Protein AF-A0A443SE68-F1 (afdb_monomer_lite)

Radius of gyration: 13.33 Å; chains: 1; bounding box: 35×15×39 Å

pLDDT: mean 91.72, std 13.39, range [47.19, 98.56]

Structure (mmCIF, N/CA/C/O backbone):
data_AF-A0A443SE68-F1
#
_entry.id   AF-A0A443SE68-F1
#
loop_
_atom_site.group_PDB
_atom_site.id
_atom_site.type_symbol
_atom_site.label_atom_id
_atom_site.label_alt_id
_atom_site.label_comp_id
_atom_site.label_asym_id
_atom_site.label_entity_id
_atom_site.label_seq_id
_atom_site.pdbx_PDB_ins_code
_atom_site.Cartn_x
_atom_site.Cartn_y
_atom_site.Cartn_z
_atom_site.occupancy
_atom_site.B_iso_or_equiv
_atom_site.auth_seq_id
_atom_site.auth_comp_id
_atom_site.auth_asym_id
_atom_site.auth_atom_id
_atom_site.pdbx_PDB_model_num
ATOM 1 N N . MET A 1 1 ? -5.771 -3.778 -7.513 1.00 91.12 1 MET A N 1
ATOM 2 C CA . MET A 1 1 ? -4.731 -2.805 -7.151 1.00 91.12 1 MET A CA 1
ATOM 3 C C . MET A 1 1 ? -5.269 -1.788 -6.162 1.00 91.12 1 MET A C 1
ATOM 5 O O . MET A 1 1 ? -6.250 -1.106 -6.463 1.00 91.12 1 MET A O 1
ATOM 9 N N . VAL A 1 2 ? -4.647 -1.709 -4.995 1.00 97.69 2 VAL A N 1
ATOM 10 C CA . VAL A 1 2 ? -4.857 -0.745 -3.914 1.00 97.69 2 VAL A CA 1
ATOM 11 C C . VAL A 1 2 ? -3.449 -0.362 -3.466 1.00 97.69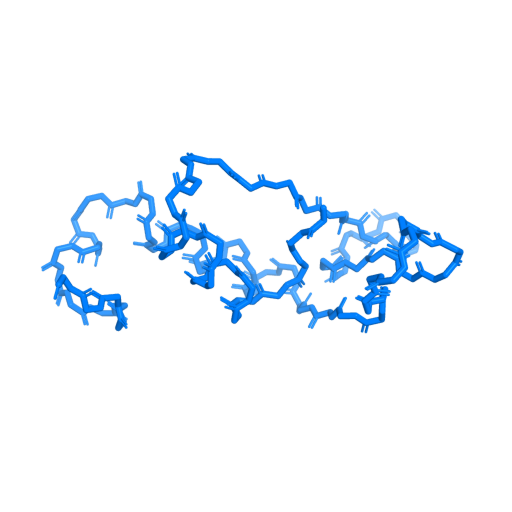 2 VAL A C 1
ATOM 13 O O . VAL A 1 2 ? -2.824 -1.075 -2.692 1.00 97.69 2 VAL A O 1
ATOM 16 N N . ASN A 1 3 ? -2.905 0.710 -4.035 1.00 98.50 3 ASN A N 1
ATOM 17 C CA . ASN A 1 3 ? -1.472 1.017 -3.982 1.00 98.50 3 ASN A CA 1
ATOM 18 C C . ASN A 1 3 ? -1.149 2.248 -3.125 1.00 98.50 3 ASN A C 1
ATOM 20 O O . ASN A 1 3 ? 0.007 2.660 -3.044 1.00 98.50 3 ASN A O 1
ATOM 24 N N . ASN A 1 4 ? -2.146 2.823 -2.445 1.00 97.94 4 ASN A N 1
ATOM 25 C CA . ASN A 1 4 ? -1.933 3.852 -1.432 1.00 97.94 4 ASN A CA 1
ATOM 26 C C . ASN A 1 4 ? -2.885 3.712 -0.225 1.00 97.94 4 ASN A C 1
ATOM 28 O O . ASN A 1 4 ? -3.874 2.981 -0.259 1.00 97.94 4 ASN A O 1
ATOM 32 N N . ILE A 1 5 ? -2.590 4.436 0.861 1.00 98.06 5 ILE A N 1
ATOM 33 C CA . ILE A 1 5 ? -3.366 4.378 2.115 1.00 98.06 5 ILE A CA 1
ATOM 34 C C . ILE A 1 5 ? -4.796 4.917 1.953 1.00 98.06 5 ILE A C 1
ATOM 36 O O . ILE A 1 5 ? -5.726 4.428 2.598 1.00 98.06 5 ILE A O 1
ATOM 40 N N . THR A 1 6 ? -4.994 5.932 1.114 1.00 96.94 6 THR A N 1
ATOM 41 C CA . THR A 1 6 ? -6.324 6.495 0.846 1.00 96.94 6 THR A CA 1
ATOM 42 C C . THR A 1 6 ? -7.235 5.457 0.192 1.00 96.94 6 THR A C 1
ATOM 44 O O . THR A 1 6 ? -8.377 5.301 0.614 1.00 96.94 6 THR A O 1
ATOM 47 N N . GLU A 1 7 ? -6.714 4.697 -0.768 1.00 97.62 7 GLU A N 1
ATOM 48 C CA . GLU A 1 7 ? -7.425 3.612 -1.440 1.00 97.62 7 GLU A CA 1
ATOM 49 C C . GLU A 1 7 ? -7.722 2.461 -0.475 1.00 97.62 7 GLU A C 1
ATOM 51 O O . GLU A 1 7 ? -8.821 1.919 -0.529 1.00 97.62 7 GLU A O 1
ATOM 56 N N . ILE A 1 8 ? -6.805 2.121 0.447 1.00 97.62 8 ILE A N 1
ATOM 57 C CA . ILE A 1 8 ? -7.087 1.116 1.490 1.00 97.62 8 ILE A CA 1
ATOM 58 C C . ILE A 1 8 ? -8.357 1.496 2.254 1.00 97.62 8 ILE A C 1
ATOM 60 O O . ILE A 1 8 ? -9.276 0.688 2.345 1.00 97.62 8 ILE A O 1
ATOM 64 N N . ASN A 1 9 ? -8.431 2.728 2.764 1.00 96.56 9 ASN A N 1
ATOM 65 C CA . ASN A 1 9 ? -9.615 3.188 3.492 1.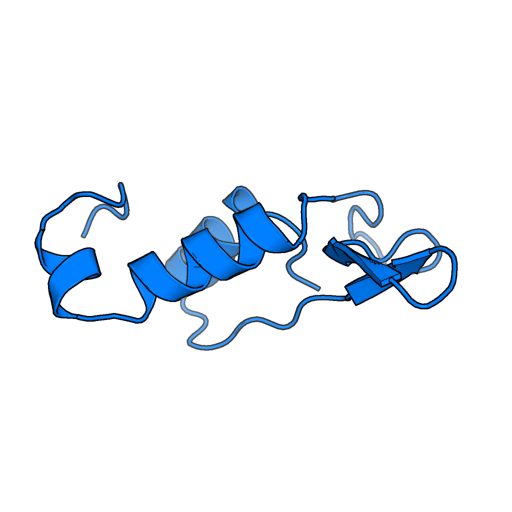00 96.56 9 ASN A CA 1
ATOM 66 C C . ASN A 1 9 ? -10.859 3.170 2.608 1.00 96.56 9 ASN A C 1
ATOM 68 O O . ASN A 1 9 ? -11.870 2.606 3.002 1.00 96.56 9 ASN A O 1
ATOM 72 N N . GLN A 1 10 ? -10.760 3.720 1.396 1.00 96.62 10 GLN A N 1
ATOM 73 C CA . GLN A 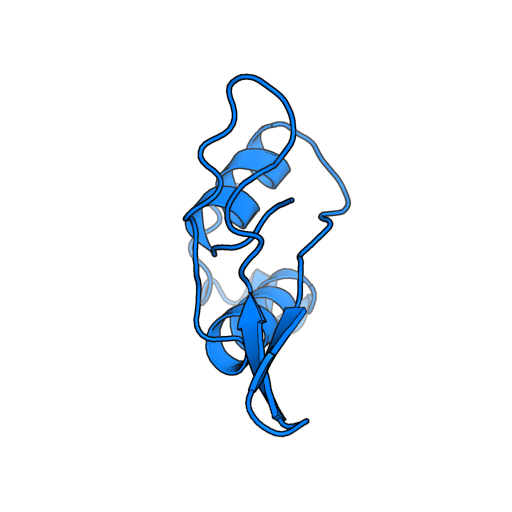1 10 ? -11.876 3.768 0.458 1.00 96.62 10 GLN A CA 1
ATOM 74 C C . GLN A 1 10 ? -12.459 2.376 0.182 1.00 96.62 10 GLN A C 1
ATOM 76 O O . GLN A 1 10 ? -13.672 2.207 0.223 1.00 96.62 10 GLN A O 1
ATOM 81 N N . PHE A 1 11 ? -11.626 1.378 -0.119 1.00 97.38 11 PHE A N 1
ATOM 82 C CA . PHE A 1 11 ? -12.121 0.045 -0.464 1.00 97.38 11 PHE A CA 1
ATOM 83 C C . PHE A 1 11 ? -12.639 -0.728 0.754 1.00 97.38 11 PHE A C 1
ATOM 85 O O . PHE A 1 11 ? -13.627 -1.454 0.619 1.00 97.38 11 PHE A O 1
ATOM 92 N N . LEU A 1 12 ? -12.044 -0.530 1.936 1.00 96.50 12 LEU A N 1
ATOM 93 C CA . LEU A 1 12 ? -12.580 -1.077 3.186 1.00 96.50 12 LEU A CA 1
ATOM 94 C C . LEU A 1 12 ? -13.943 -0.453 3.528 1.00 96.50 12 LEU A C 1
ATOM 96 O O . LEU A 1 12 ? -14.876 -1.188 3.840 1.00 96.50 12 LEU A O 1
ATOM 100 N N . ASP A 1 13 ? -14.096 0.867 3.375 1.00 96.81 13 ASP A N 1
ATOM 101 C CA . ASP A 1 13 ? -15.370 1.582 3.568 1.00 96.81 13 ASP A CA 1
ATOM 102 C C . ASP A 1 13 ? -16.445 1.123 2.565 1.00 96.81 13 ASP A C 1
ATOM 104 O O . ASP A 1 13 ? -17.632 1.073 2.887 1.00 96.81 13 ASP A O 1
ATOM 108 N N . LEU A 1 14 ? -16.037 0.742 1.349 1.00 97.75 14 LEU A N 1
ATOM 109 C CA . LEU A 1 14 ? -16.912 0.139 0.335 1.00 97.75 14 LEU A CA 1
ATOM 110 C C . LEU A 1 14 ? -17.255 -1.335 0.621 1.00 97.75 14 LEU A C 1
ATOM 112 O O . LEU A 1 14 ? -18.063 -1.921 -0.100 1.00 97.75 14 LEU A O 1
ATOM 116 N N . GLY A 1 15 ? -16.676 -1.931 1.666 1.00 97.56 15 GLY A N 1
ATOM 117 C CA . GLY A 1 15 ? -17.031 -3.257 2.168 1.00 97.56 15 GLY A CA 1
ATOM 118 C C . GLY A 1 15 ? -16.104 -4.392 1.737 1.00 97.56 15 GLY A C 1
ATOM 119 O O . GLY A 1 15 ? -16.475 -5.557 1.902 1.00 97.56 15 GLY A O 1
ATOM 120 N N . CYS A 1 16 ? -14.914 -4.111 1.190 1.00 96.75 16 CYS A N 1
ATOM 121 C CA . CYS A 1 16 ? -13.944 -5.181 0.969 1.00 96.75 16 CYS A CA 1
ATOM 122 C C . CYS A 1 16 ? -13.385 -5.695 2.309 1.00 96.75 16 CYS A C 1
ATOM 124 O O . CYS A 1 16 ? -13.272 -4.964 3.289 1.00 96.75 16 CYS A O 1
ATOM 126 N N . ASN A 1 17 ? -13.024 -6.977 2.356 1.00 96.62 17 ASN A N 1
ATOM 127 C CA . ASN A 1 17 ? -12.371 -7.604 3.513 1.00 96.62 17 ASN A CA 1
ATOM 128 C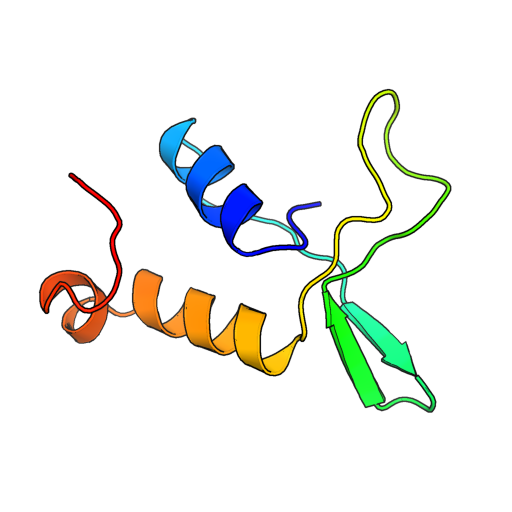 C . ASN A 1 17 ? -10.904 -7.973 3.237 1.00 96.62 17 ASN A C 1
ATOM 130 O O . ASN A 1 17 ? -10.222 -8.523 4.100 1.00 96.62 17 ASN A O 1
ATOM 134 N N . ALA A 1 18 ? -10.437 -7.686 2.026 1.00 97.44 18 ALA A N 1
ATOM 135 C CA . ALA A 1 18 ? -9.081 -7.893 1.564 1.00 97.44 18 ALA A CA 1
ATOM 136 C C . ALA A 1 18 ? -8.757 -6.845 0.497 1.00 97.44 18 ALA A C 1
ATOM 138 O O . ALA A 1 18 ? -9.641 -6.353 -0.211 1.00 97.44 18 ALA A O 1
ATOM 139 N N . VAL A 1 19 ? -7.474 -6.527 0.375 1.00 97.62 19 VAL A N 1
ATOM 140 C CA . VAL A 1 19 ? -6.938 -5.653 -0.667 1.00 97.62 19 VAL A CA 1
ATOM 141 C C . VAL A 1 19 ? -5.760 -6.345 -1.338 1.00 97.62 19 VAL A C 1
ATOM 143 O O . VAL A 1 19 ? -5.073 -7.161 -0.726 1.00 97.62 19 VAL A O 1
ATOM 146 N N . GLU A 1 20 ? -5.533 -6.014 -2.599 1.00 98.25 20 GLU A N 1
ATOM 147 C CA . GLU A 1 20 ? -4.402 -6.483 -3.394 1.00 98.25 20 GLU A CA 1
ATOM 148 C C . GLU A 1 20 ? -3.544 -5.264 -3.746 1.00 98.25 20 GLU A C 1
ATOM 150 O O . GLU A 1 20 ? -4.098 -4.228 -4.118 1.00 98.25 20 GLU A O 1
ATOM 155 N N . ALA A 1 21 ? -2.227 -5.369 -3.563 1.00 98.19 21 ALA A N 1
ATOM 156 C CA . ALA A 1 21 ? -1.275 -4.281 -3.758 1.00 98.19 21 ALA A CA 1
ATOM 157 C C . ALA A 1 21 ? -0.049 -4.768 -4.533 1.00 98.19 21 ALA A C 1
ATOM 159 O O . ALA A 1 21 ? 0.545 -5.797 -4.196 1.00 98.19 21 ALA A O 1
ATOM 160 N N . ASP A 1 22 ? 0.367 -3.973 -5.509 1.00 98.56 22 ASP A N 1
ATOM 161 C CA . ASP A 1 22 ? 1.493 -4.258 -6.385 1.00 98.56 22 ASP A CA 1
ATOM 162 C C . ASP A 1 22 ? 2.794 -3.787 -5.749 1.00 98.56 22 ASP A C 1
ATOM 164 O O . ASP A 1 22 ? 2.914 -2.621 -5.378 1.00 98.56 22 ASP A O 1
ATOM 168 N N . VAL A 1 23 ? 3.809 -4.646 -5.664 1.00 98.44 23 VAL A N 1
ATOM 169 C CA . VAL A 1 23 ? 5.114 -4.269 -5.104 1.00 98.44 23 VAL A CA 1
ATOM 170 C C . VAL A 1 23 ? 6.120 -4.021 -6.221 1.00 98.44 23 VAL A C 1
ATOM 172 O O . VAL A 1 23 ? 6.579 -4.953 -6.882 1.00 98.44 23 VAL A O 1
ATOM 175 N N . LYS A 1 24 ? 6.532 -2.760 -6.391 1.00 98.12 24 LYS A N 1
ATOM 176 C CA . LYS A 1 24 ? 7.600 -2.389 -7.323 1.00 98.12 24 LYS A CA 1
ATOM 177 C C . LYS A 1 24 ? 8.973 -2.598 -6.693 1.00 98.12 24 LYS A C 1
ATOM 179 O O . LYS A 1 24 ? 9.275 -2.046 -5.632 1.00 98.12 24 LYS A O 1
ATOM 184 N N . PHE A 1 25 ? 9.840 -3.300 -7.415 1.00 98.31 25 PHE A N 1
ATOM 185 C CA . PHE A 1 25 ? 11.242 -3.493 -7.055 1.00 98.31 25 PHE A CA 1
ATOM 186 C C . PHE A 1 25 ? 12.158 -2.565 -7.865 1.00 98.31 25 PHE A C 1
ATOM 188 O O . PHE A 1 25 ? 11.943 -2.350 -9.057 1.00 98.31 25 PHE A O 1
ATOM 195 N N . ILE A 1 26 ? 13.192 -2.029 -7.217 1.00 97.06 26 ILE A N 1
ATOM 196 C CA . ILE A 1 26 ? 14.315 -1.315 -7.841 1.00 97.06 26 ILE A CA 1
ATOM 197 C C . ILE A 1 26 ? 15.584 -2.010 -7.362 1.00 97.06 26 ILE A C 1
ATOM 199 O O . ILE A 1 26 ? 15.772 -2.136 -6.157 1.00 97.06 26 ILE A O 1
ATOM 203 N N . ASP A 1 27 ? 16.416 -2.502 -8.280 1.00 97.00 27 ASP A N 1
ATOM 204 C CA . ASP A 1 27 ? 17.645 -3.240 -7.947 1.00 97.00 27 ASP A CA 1
ATOM 205 C C . ASP A 1 27 ? 17.405 -4.384 -6.940 1.00 97.00 27 ASP A C 1
ATOM 207 O O . ASP A 1 27 ? 18.134 -4.556 -5.966 1.00 97.00 27 ASP A O 1
ATOM 211 N N . ALA A 1 28 ? 16.323 -5.144 -7.153 1.00 96.00 28 ALA A N 1
ATOM 212 C CA . ALA A 1 28 ? 15.827 -6.204 -6.264 1.00 96.00 28 ALA A CA 1
ATOM 213 C C . ALA A 1 28 ? 15.404 -5.753 -4.847 1.00 96.00 28 ALA A C 1
ATOM 215 O O . ALA A 1 28 ? 15.033 -6.587 -4.022 1.00 96.00 28 ALA A O 1
ATOM 216 N N . TYR A 1 29 ? 15.373 -4.448 -4.571 1.00 97.38 29 TYR A N 1
ATOM 217 C CA . TYR A 1 29 ? 14.834 -3.886 -3.339 1.00 97.38 29 TYR A CA 1
ATOM 218 C C . TYR A 1 29 ? 13.366 -3.462 -3.521 1.00 97.38 29 TYR A C 1
ATOM 220 O O . TYR A 1 29 ? 13.067 -2.676 -4.426 1.00 97.38 29 TYR A O 1
ATOM 228 N N . PRO A 1 30 ? 12.432 -3.938 -2.679 1.00 97.88 30 PRO A N 1
ATOM 229 C CA . PRO A 1 30 ? 11.029 -3.552 -2.769 1.00 97.88 30 PRO A CA 1
ATOM 230 C C . PRO A 1 30 ? 10.860 -2.105 -2.287 1.00 97.88 30 PRO A C 1
ATOM 232 O O . PRO A 1 30 ? 11.150 -1.786 -1.135 1.00 97.88 30 PRO A O 1
ATOM 235 N N . LYS A 1 31 ? 10.434 -1.207 -3.182 1.00 97.94 31 LYS A N 1
ATOM 236 C CA . LYS A 1 31 ? 10.478 0.242 -2.943 1.00 97.94 31 LYS A CA 1
ATOM 237 C C . LYS A 1 31 ? 9.113 0.826 -2.600 1.00 97.94 31 LYS A C 1
ATOM 239 O O . LYS A 1 31 ? 8.946 1.388 -1.523 1.00 97.94 31 LYS A O 1
ATOM 244 N N . ASN A 1 32 ? 8.148 0.666 -3.500 1.00 97.88 32 ASN A N 1
ATOM 245 C CA . ASN A 1 32 ? 6.828 1.280 -3.386 1.00 97.88 32 ASN A CA 1
ATOM 246 C C . ASN A 1 32 ? 5.732 0.254 -3.667 1.00 97.88 32 ASN A C 1
ATOM 248 O O . ASN A 1 32 ? 5.936 -0.659 -4.470 1.00 97.88 32 ASN A O 1
ATOM 252 N N . ALA A 1 33 ? 4.558 0.478 -3.078 1.00 98.50 33 ALA A N 1
ATOM 253 C CA . ALA A 1 33 ? 3.321 -0.028 -3.649 1.00 98.50 33 ALA A CA 1
ATOM 254 C C . ALA A 1 33 ? 3.019 0.798 -4.914 1.00 98.50 33 ALA A C 1
ATOM 256 O O . ALA A 1 33 ? 2.910 2.024 -4.825 1.00 98.50 33 ALA A O 1
ATOM 257 N N . PHE A 1 34 ? 3.028 0.181 -6.098 1.00 98.44 34 PHE A N 1
ATOM 258 C CA . PHE A 1 34 ? 2.869 0.869 -7.388 1.00 98.44 34 PHE A CA 1
ATOM 259 C C . PHE A 1 34 ? 2.701 -0.121 -8.544 1.00 98.44 34 PHE A C 1
ATOM 261 O O . PHE A 1 34 ? 3.546 -1.001 -8.715 1.00 98.44 34 PHE A O 1
ATOM 268 N N . HIS A 1 35 ? 1.700 0.116 -9.396 1.00 98.38 35 HIS A N 1
ATOM 269 C CA . HIS A 1 35 ? 1.482 -0.649 -10.628 1.00 98.38 35 HIS A CA 1
ATOM 270 C C . HIS A 1 35 ? 2.097 0.045 -11.856 1.00 98.38 35 HIS A C 1
ATOM 272 O O . HIS A 1 35 ? 3.005 -0.490 -12.490 1.00 98.38 35 HIS A O 1
ATOM 278 N N . GLY A 1 36 ? 1.641 1.265 -12.172 1.00 97.69 36 GLY A N 1
ATOM 279 C CA . GLY A 1 36 ? 1.971 1.970 -13.415 1.00 97.69 36 GLY A CA 1
ATOM 280 C C . GLY A 1 36 ? 1.148 1.501 -14.621 1.00 97.69 36 GLY A C 1
ATOM 281 O O . GLY A 1 36 ? 0.288 0.631 -14.510 1.00 97.69 36 GLY A O 1
ATOM 282 N N . GLN A 1 37 ? 1.382 2.104 -15.786 1.00 97.00 37 GLN A N 1
ATOM 283 C CA . GLN A 1 37 ? 0.680 1.764 -17.031 1.00 97.00 37 GLN A CA 1
ATOM 284 C C 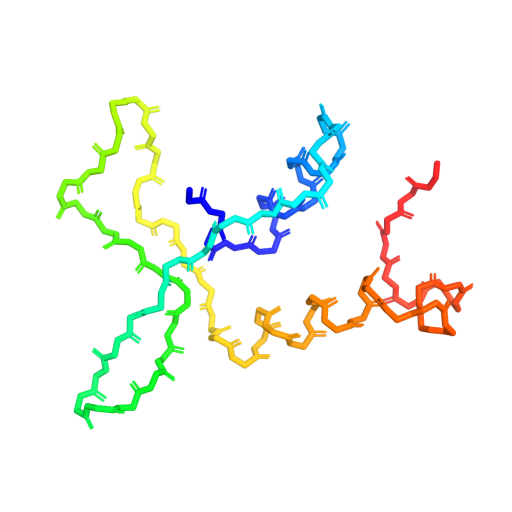. GLN A 1 37 ? 1.326 0.567 -17.759 1.00 97.00 37 GLN A C 1
ATOM 286 O O . GLN A 1 37 ? 2.558 0.483 -17.784 1.00 97.00 37 GLN A O 1
ATOM 291 N N . PRO A 1 38 ? 0.546 -0.296 -18.444 1.00 96.88 38 PRO A N 1
ATOM 292 C CA . PRO A 1 38 ? -0.923 -0.336 -18.502 1.00 96.88 38 PRO A CA 1
ATOM 293 C C . PRO A 1 38 ? -1.530 -1.000 -17.256 1.00 96.88 38 PRO A C 1
ATOM 295 O O . PRO A 1 38 ? -0.883 -1.854 -16.665 1.00 96.88 38 PRO A O 1
ATOM 298 N N . CYS A 1 39 ? -2.773 -0.671 -16.898 1.00 97.31 39 CYS A N 1
ATOM 299 C CA . CYS A 1 39 ? -3.539 -1.386 -15.868 1.00 97.31 39 CYS A CA 1
ATOM 300 C C . CYS A 1 39 ? -5.006 -1.603 -16.292 1.00 97.31 39 CYS A C 1
ATOM 302 O O . CYS A 1 39 ? -5.362 -1.307 -17.436 1.00 97.31 39 CYS A O 1
ATOM 304 N N . ASP A 1 40 ? -5.846 -2.141 -15.398 1.00 97.00 40 ASP A N 1
ATOM 305 C CA . ASP A 1 40 ? -7.289 -2.301 -15.634 1.00 97.00 40 ASP A CA 1
ATOM 306 C C . ASP A 1 40 ? -7.932 -1.006 -16.167 1.00 97.00 40 ASP A C 1
ATOM 308 O O . ASP A 1 40 ? -7.600 0.102 -15.740 1.00 97.00 40 ASP A O 1
ATOM 312 N N . CYS A 1 41 ? -8.875 -1.153 -17.101 1.00 96.56 41 CYS A N 1
ATOM 313 C CA . CYS A 1 41 ? -9.523 -0.026 -17.776 1.00 96.56 41 CYS A CA 1
ATOM 314 C C . CYS A 1 41 ? -10.166 0.957 -16.780 1.00 96.56 41 CYS A C 1
ATOM 316 O O . CYS A 1 41 ? -10.727 0.549 -15.764 1.00 96.56 41 CYS A O 1
ATOM 318 N N . ASP A 1 42 ? -10.089 2.255 -17.096 1.00 94.88 42 ASP A N 1
ATOM 319 C CA . ASP A 1 42 ? -10.663 3.365 -16.317 1.00 94.88 42 ASP A CA 1
ATOM 320 C C . ASP A 1 42 ? -10.171 3.473 -14.859 1.00 94.88 42 ASP A C 1
ATOM 322 O O . ASP A 1 42 ? -10.805 4.102 -14.008 1.00 94.88 42 ASP A O 1
ATOM 326 N N . ARG A 1 43 ? -9.002 2.896 -14.554 1.00 94.88 43 ARG A N 1
ATOM 327 C CA . ARG A 1 43 ? -8.323 3.035 -13.261 1.00 94.88 43 ARG A CA 1
ATOM 328 C C . ARG A 1 43 ? -7.159 4.021 -13.352 1.00 94.88 43 ARG A C 1
ATOM 330 O O . ARG A 1 43 ? -6.421 4.061 -14.332 1.00 94.88 43 ARG A O 1
ATOM 337 N N . TYR A 1 44 ? -6.949 4.798 -12.289 1.00 95.62 44 TYR A N 1
ATOM 338 C CA . TYR A 1 44 ? -5.733 5.596 -12.138 1.00 95.62 44 TYR A CA 1
ATOM 339 C C . TYR A 1 44 ? -4.564 4.686 -11.725 1.00 95.62 44 TYR A C 1
ATOM 341 O O . TYR A 1 44 ? -4.495 4.244 -10.579 1.00 95.62 44 TYR A O 1
ATOM 349 N N . CYS A 1 45 ? -3.665 4.378 -12.664 1.00 97.50 45 CYS A N 1
ATOM 350 C CA . CYS A 1 45 ? -2.608 3.377 -12.463 1.00 97.50 45 CYS A CA 1
ATOM 351 C C . CYS A 1 45 ? -1.350 3.916 -11.754 1.00 97.50 45 CYS A C 1
ATOM 353 O O . CYS A 1 45 ? -0.531 3.130 -11.279 1.00 97.50 45 CYS A O 1
ATOM 355 N N . ASP A 1 46 ? -1.187 5.242 -11.677 1.00 97.19 46 ASP A N 1
ATOM 356 C CA . ASP A 1 46 ? 0.037 5.890 -11.175 1.00 97.19 46 ASP A CA 1
ATOM 357 C C . ASP A 1 46 ? -0.016 6.218 -9.672 1.00 97.19 46 ASP A C 1
ATOM 359 O O . ASP A 1 46 ? 0.791 6.983 -9.141 1.00 97.19 46 ASP A O 1
ATOM 363 N N . SER A 1 47 ? -0.991 5.635 -8.979 1.00 96.44 47 SER A N 1
ATOM 364 C CA . SER A 1 47 ? -1.113 5.673 -7.526 1.00 96.44 47 SER A CA 1
ATOM 365 C C . SER A 1 47 ? 0.085 4.986 -6.865 1.00 96.44 47 SER A C 1
ATOM 367 O O . SER A 1 47 ? 0.464 3.884 -7.269 1.00 96.44 47 SER A O 1
ATOM 369 N N . SER A 1 48 ? 0.699 5.627 -5.863 1.00 97.94 48 SER A N 1
ATOM 370 C CA . SER A 1 48 ? 1.879 5.080 -5.189 1.00 97.94 48 SER A 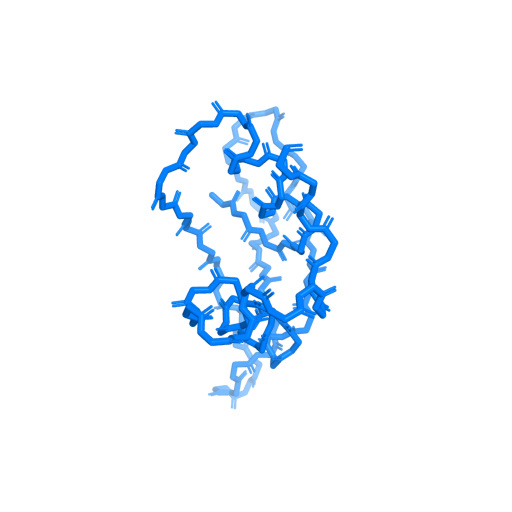CA 1
ATOM 371 C C . SER A 1 48 ? 1.972 5.446 -3.714 1.00 97.94 48 SER A C 1
ATOM 373 O O . SER A 1 48 ? 1.586 6.542 -3.307 1.00 97.94 48 SER A O 1
ATOM 375 N N . GLU A 1 49 ? 2.580 4.557 -2.936 1.00 98.38 49 GLU A N 1
ATOM 376 C CA . GLU A 1 49 ? 2.982 4.791 -1.552 1.00 98.38 49 GLU A CA 1
ATOM 377 C C . GLU A 1 49 ? 4.335 4.114 -1.285 1.00 98.38 49 GLU A C 1
ATOM 379 O O . GLU A 1 49 ? 4.624 3.050 -1.839 1.00 98.38 49 GLU A O 1
ATOM 384 N N . ASP A 1 50 ? 5.170 4.710 -0.427 1.00 98.38 50 ASP A N 1
ATOM 385 C CA . ASP A 1 50 ? 6.376 4.033 0.069 1.00 98.38 50 ASP A CA 1
ATOM 386 C C . ASP A 1 50 ? 5.978 2.711 0.741 1.00 98.38 50 ASP A C 1
ATOM 388 O O . ASP A 1 50 ? 5.057 2.672 1.564 1.00 98.38 50 ASP A O 1
ATOM 392 N N . LEU A 1 51 ? 6.652 1.612 0.390 1.00 98.44 51 LEU A N 1
ATOM 393 C CA . LEU A 1 51 ? 6.193 0.288 0.804 1.00 98.44 51 LEU A CA 1
ATOM 394 C C . LEU A 1 51 ? 6.256 0.101 2.324 1.00 98.44 51 LEU A C 1
ATOM 396 O O . LEU A 1 51 ? 5.365 -0.521 2.905 1.00 98.44 51 LEU A O 1
ATOM 400 N N . ALA A 1 52 ? 7.275 0.651 2.989 1.00 98.25 52 ALA A N 1
ATOM 401 C CA . ALA A 1 52 ? 7.390 0.541 4.438 1.00 98.25 52 ALA A CA 1
ATOM 402 C C . ALA A 1 52 ? 6.249 1.298 5.129 1.00 98.25 52 ALA A C 1
ATOM 404 O O . ALA A 1 52 ? 5.657 0.797 6.090 1.00 98.25 52 ALA A O 1
ATOM 405 N N . LYS A 1 53 ? 5.888 2.476 4.607 1.00 98.31 53 LYS A N 1
ATOM 406 C CA . LYS A 1 53 ? 4.730 3.240 5.082 1.00 98.31 53 LYS A CA 1
ATOM 407 C C . LYS A 1 53 ? 3.412 2.494 4.841 1.00 98.31 53 LYS A C 1
ATOM 409 O O . LYS A 1 53 ? 2.603 2.412 5.768 1.00 98.31 53 LYS A O 1
ATOM 414 N N . TYR A 1 54 ? 3.225 1.913 3.656 1.00 98.25 54 TYR A N 1
ATOM 415 C CA . TYR A 1 54 ? 2.051 1.107 3.305 1.00 98.25 54 TYR A CA 1
ATOM 416 C C . TYR A 1 54 ? 1.881 -0.083 4.265 1.00 98.25 54 TYR A C 1
ATOM 418 O O . TYR A 1 54 ? 0.843 -0.224 4.910 1.00 98.25 54 TYR A O 1
ATOM 426 N N . LEU A 1 55 ? 2.928 -0.896 4.450 1.00 98.31 55 LEU A N 1
ATOM 427 C CA . LEU A 1 55 ? 2.890 -2.072 5.328 1.00 98.31 55 LEU A CA 1
ATOM 428 C C . LEU A 1 55 ? 2.722 -1.705 6.805 1.00 98.31 55 LEU A C 1
ATOM 430 O O . LEU A 1 55 ? 2.005 -2.393 7.533 1.00 98.31 55 LEU A O 1
ATOM 434 N N . ASN A 1 56 ? 3.342 -0.614 7.263 1.00 97.69 56 ASN A N 1
ATOM 435 C CA . ASN A 1 56 ? 3.132 -0.139 8.626 1.00 97.69 56 ASN A CA 1
ATOM 436 C C . ASN A 1 56 ? 1.677 0.294 8.844 1.00 97.69 56 ASN A C 1
ATOM 438 O O . ASN A 1 56 ? 1.117 0.022 9.901 1.00 97.69 56 ASN A O 1
ATOM 442 N N . TYR A 1 57 ? 1.049 0.932 7.855 1.00 96.62 57 TYR A N 1
ATOM 443 C CA . TYR A 1 57 ? -0.366 1.274 7.933 1.00 96.62 57 TYR A CA 1
ATOM 444 C C . TYR A 1 57 ? -1.255 0.024 7.983 1.00 96.62 57 TYR A C 1
ATOM 446 O O . TYR A 1 57 ? -2.076 -0.083 8.894 1.00 96.62 57 TYR A O 1
ATOM 454 N N . VAL A 1 58 ? -1.027 -0.950 7.090 1.00 96.88 58 VAL A N 1
ATOM 455 C CA . VAL A 1 58 ? -1.727 -2.249 7.104 1.00 96.88 58 VAL A CA 1
ATOM 456 C C . VAL A 1 58 ? -1.609 -2.904 8.480 1.00 96.88 58 VAL A C 1
ATOM 458 O O . VAL A 1 58 ? -2.625 -3.218 9.091 1.00 96.88 58 VAL A O 1
ATOM 461 N N . ARG A 1 59 ? -0.391 -3.003 9.034 1.00 96.62 59 ARG A N 1
ATOM 462 C CA . ARG A 1 59 ? -0.160 -3.536 10.387 1.00 96.62 59 ARG A CA 1
ATOM 463 C C . ARG A 1 59 ? -1.041 -2.849 11.429 1.00 96.62 59 ARG A C 1
ATOM 465 O O . ARG A 1 59 ? -1.598 -3.532 12.283 1.00 96.62 59 ARG A O 1
ATOM 472 N N . LYS A 1 60 ? -1.153 -1.519 11.397 1.00 94.94 60 LYS A N 1
ATOM 473 C CA . LYS A 1 60 ? -1.941 -0.781 12.391 1.00 94.94 60 LYS A CA 1
ATOM 474 C C . LYS A 1 60 ? -3.439 -1.089 12.295 1.00 94.94 60 LYS A C 1
ATOM 476 O O . LYS A 1 60 ? -4.078 -1.205 13.334 1.00 94.94 60 LYS A O 1
ATOM 481 N N . ILE A 1 61 ? -3.989 -1.252 11.089 1.00 94.44 61 ILE A N 1
ATOM 482 C CA . ILE A 1 61 ? -5.427 -1.527 10.900 1.00 94.44 61 ILE A CA 1
ATOM 483 C C . ILE A 1 61 ? -5.797 -3.008 11.038 1.00 94.44 61 ILE A C 1
ATOM 485 O O . ILE A 1 61 ? -6.957 -3.320 11.280 1.00 94.44 61 ILE A O 1
ATOM 489 N N . THR A 1 62 ? -4.832 -3.925 10.923 1.00 95.06 62 THR A N 1
ATOM 490 C CA . THR A 1 62 ? -5.063 -5.372 11.077 1.00 95.06 62 THR A CA 1
ATOM 491 C C . THR A 1 62 ? -4.625 -5.924 12.437 1.00 95.06 62 THR A C 1
ATOM 493 O O . THR A 1 62 ? -4.699 -7.132 12.646 1.00 95.06 62 THR A O 1
ATOM 496 N N . THR A 1 63 ? -4.149 -5.079 13.358 1.00 94.81 63 THR A N 1
ATOM 497 C CA . THR A 1 63 ? -3.748 -5.480 14.719 1.00 94.81 63 THR A CA 1
ATOM 498 C C . THR A 1 63 ? -4.765 -4.937 15.725 1.00 94.81 63 THR A C 1
ATOM 500 O O . THR A 1 63 ? -4.802 -3.719 15.915 1.00 94.81 63 THR A O 1
ATOM 503 N N . PRO A 1 64 ? -5.587 -5.782 16.376 1.00 89.06 64 PRO A N 1
ATOM 504 C CA . PRO A 1 64 ? -6.698 -5.332 17.218 1.00 89.06 64 PRO A CA 1
ATOM 505 C C . PRO A 1 64 ? -6.316 -4.329 18.311 1.00 89.06 64 PRO A C 1
ATOM 507 O O . PRO A 1 64 ? -7.032 -3.350 18.507 1.00 89.06 64 PRO A O 1
ATOM 510 N N . GLU A 1 65 ? -5.184 -4.524 18.992 1.00 89.31 65 GLU A N 1
ATOM 511 C CA . GLU A 1 65 ? -4.738 -3.643 20.079 1.00 89.31 65 GLU A CA 1
ATOM 512 C C . GLU A 1 65 ? -4.400 -2.231 19.577 1.00 89.31 65 GLU A C 1
ATOM 514 O O . GLU A 1 65 ? -4.608 -1.252 20.291 1.00 89.31 65 GLU A O 1
ATOM 519 N N . ILE A 1 66 ? -3.906 -2.125 18.339 1.00 82.75 66 ILE A N 1
ATOM 520 C CA . ILE A 1 66 ? -3.529 -0.858 17.697 1.00 82.75 66 ILE A CA 1
ATOM 521 C C . ILE A 1 66 ? -4.747 -0.210 17.032 1.00 82.75 66 ILE A C 1
ATOM 523 O O . ILE A 1 66 ? -4.949 0.998 17.121 1.00 82.75 66 ILE A O 1
ATOM 527 N N . ALA A 1 67 ? -5.599 -1.005 16.388 1.00 75.56 67 ALA A N 1
ATOM 528 C CA . ALA A 1 67 ? -6.822 -0.508 15.773 1.00 75.56 67 ALA A CA 1
ATOM 529 C C . ALA A 1 67 ? -7.794 0.053 16.829 1.00 75.56 67 ALA A C 1
ATOM 531 O O . ALA A 1 67 ? -8.439 1.076 16.605 1.00 75.56 67 ALA A O 1
ATOM 532 N N . ALA A 1 68 ? -7.871 -0.580 18.006 1.00 65.12 68 ALA A N 1
ATOM 533 C CA . ALA A 1 68 ? -8.746 -0.156 19.097 1.00 65.12 68 ALA A CA 1
ATOM 534 C C . ALA A 1 68 ? -8.239 1.077 19.867 1.00 65.12 68 ALA A C 1
ATOM 536 O O . ALA A 1 68 ? -9.048 1.746 20.510 1.00 65.12 68 ALA A O 1
ATOM 537 N N . SER A 1 69 ? -6.940 1.404 19.805 1.00 66.12 69 SER A N 1
ATOM 538 C CA . SER A 1 69 ? -6.370 2.564 20.508 1.00 66.12 69 SER A CA 1
ATOM 539 C C . SER A 1 69 ? -6.694 3.909 19.842 1.00 66.12 69 SER A C 1
ATOM 541 O O . SER A 1 69 ? -6.362 4.959 20.391 1.00 66.12 69 SER A O 1
ATOM 543 N N . GLY A 1 70 ? -7.358 3.906 18.678 1.00 61.12 70 GLY A N 1
ATOM 544 C CA . GLY A 1 70 ? -7.721 5.126 17.949 1.00 61.12 70 GLY A CA 1
ATOM 545 C C . GLY A 1 70 ? -6.534 5.820 17.272 1.00 61.12 70 GLY A C 1
ATOM 546 O O . GLY A 1 70 ? -6.683 6.925 16.757 1.00 61.12 70 GLY A O 1
ATOM 547 N N . GLU A 1 71 ? -5.364 5.175 17.223 1.00 59.47 71 GLU A N 1
ATOM 548 C CA . GLU A 1 71 ? -4.178 5.674 16.511 1.00 59.47 71 GLU A CA 1
ATOM 549 C C . GLU A 1 71 ? -4.340 5.671 14.982 1.00 59.47 71 GLU A C 1
ATOM 551 O O . GLU A 1 71 ? -3.510 6.235 14.261 1.00 59.47 71 GLU A O 1
ATOM 556 N N . VAL A 1 72 ? -5.405 5.048 14.471 1.00 59.94 72 VAL A N 1
ATOM 557 C CA . VAL A 1 72 ? -5.753 5.049 13.053 1.00 59.94 72 VAL A CA 1
ATOM 558 C C . VAL A 1 72 ? -7.173 5.569 12.886 1.00 59.94 72 VAL A C 1
ATOM 560 O O . VAL A 1 72 ? -8.116 4.995 13.420 1.00 59.94 72 VAL A O 1
ATOM 563 N N . GLY A 1 73 ? -7.318 6.671 12.146 1.00 52.88 73 GLY A N 1
ATOM 564 C CA . GLY A 1 73 ? -8.574 7.394 11.925 1.00 52.88 73 GLY A CA 1
ATOM 565 C C . GLY A 1 73 ? -9.585 6.678 11.026 1.00 52.88 73 GLY A C 1
ATOM 566 O O . GLY A 1 73 ? -10.125 7.300 10.116 1.00 52.88 73 GLY A O 1
ATOM 567 N N . HIS A 1 74 ? -9.846 5.395 11.265 1.00 50.75 74 HIS A N 1
ATOM 568 C CA . HIS A 1 74 ? -10.967 4.691 10.660 1.00 50.75 74 HIS A CA 1
ATOM 569 C C . HIS A 1 74 ? -12.189 4.925 11.556 1.00 50.75 74 HIS A C 1
ATOM 571 O O . HIS A 1 74 ? -12.313 4.352 12.642 1.00 50.75 74 HIS A O 1
ATOM 577 N N . ARG A 1 75 ? -13.036 5.883 11.160 1.00 49.62 75 ARG A N 1
ATOM 578 C CA . ARG A 1 75 ? -14.297 6.155 11.855 1.00 49.62 75 ARG A CA 1
ATOM 579 C C . ARG A 1 75 ? -15.185 4.922 11.701 1.00 49.62 75 ARG A C 1
ATOM 581 O O . ARG A 1 75 ? -15.488 4.543 10.578 1.00 49.62 75 ARG A O 1
ATOM 588 N N . LYS A 1 76 ? -15.561 4.319 12.831 1.00 47.19 76 LYS A N 1
ATOM 589 C CA . LYS A 1 76 ? -16.737 3.446 12.888 1.00 47.19 76 LYS A CA 1
ATOM 590 C C . LYS A 1 76 ? -17.988 4.212 12.473 1.00 47.19 76 LYS A C 1
ATOM 592 O O . LYS A 1 76 ? -18.033 5.435 12.750 1.00 47.19 76 LYS A O 1
#

Foldseek 3Di:
DQFDPVSVLVVVVVPDPDDDWDFDDDPNHGFWRAADPDDPPPDDRGDIDGVVVVVVSVCQCPPVVNVVVCVDPNDD

InterPro domains:
  IPR017946 PLC-like phosphodiesterase, TIM beta/alpha-barrel domain superfamily [G3DSA:3.20.20.190] (1-73)

Sequence (76 aa):
MVNNITEINQFLDLGCNAVEADVKFIDAYPKNAFHGQPCDCDRYCDSSEDLAKYLNYVRKITTPEIAASGEVGHRK

Secondary structure (DSSP, 8-state):
---SHHHHHHHHHTT-S-----EEEETTEEEEEE--SS-STT--TT-EEEHHHHHHHHHHHH-HHHHTTT-S----

Organism: NCBI:txid299467